Protein AF-A0A6C0IDP5-F1 (afdb_monomer_lite)

Secondary structure (DSSP, 8-state):
-------------HHHHHHHHHHHHHHTTSPPPTTGGGS-HHHHHHHHHHHHT--HHHHHHHHHHHHHHGGG--TTTSHHHHHHHHHHT-

Foldseek 3Di:
DDDDDDDDDDDPPPVVLLVVLVVLVVVLPADDACVLVVDDPVSSVLVSVLSVPDDPVRSVVVNVQCVVQPNNDDPCPDPSSVVVVVVVVD

pLDDT: mean 75.98, std 13.87, range [39.69, 89.12]

Structure (mmCIF, N/CA/C/O backbone):
data_AF-A0A6C0IDP5-F1
#
_entry.id   AF-A0A6C0IDP5-F1
#
loop_
_atom_site.group_PDB
_atom_site.id
_atom_site.type_symbol
_atom_site.label_atom_id
_atom_site.label_alt_id
_atom_site.label_comp_id
_atom_site.label_asym_id
_atom_site.label_entity_id
_atom_site.label_seq_id
_atom_site.pdbx_PDB_ins_code
_atom_site.Cartn_x
_atom_site.Cartn_y
_atom_site.Cartn_z
_atom_site.occupancy
_atom_site.B_iso_or_equiv
_atom_site.auth_seq_id
_atom_site.auth_comp_id
_atom_site.auth_asym_id
_atom_site.auth_atom_id
_atom_site.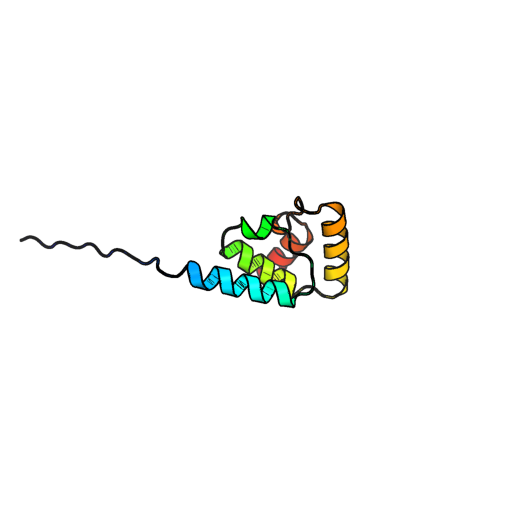pdbx_PDB_model_num
ATOM 1 N N . MET A 1 1 ? -48.895 -14.490 23.807 1.00 58.81 1 MET A N 1
ATOM 2 C CA . MET A 1 1 ? -47.557 -15.116 23.696 1.00 58.81 1 MET A CA 1
ATOM 3 C C . MET A 1 1 ? -47.576 -15.856 22.369 1.00 58.81 1 MET A C 1
ATOM 5 O O . MET A 1 1 ? -48.495 -16.632 22.183 1.00 58.81 1 MET A O 1
ATOM 9 N N . TYR A 1 2 ? -46.803 -15.504 21.345 1.00 39.69 2 TYR A N 1
ATOM 10 C CA . TYR A 1 2 ? -45.346 -15.399 21.309 1.00 39.69 2 TYR A CA 1
ATOM 11 C C . TYR A 1 2 ? -44.879 -14.198 20.468 1.00 39.69 2 TYR A C 1
ATOM 13 O O . TYR A 1 2 ? -45.449 -13.900 19.423 1.00 39.69 2 TYR A O 1
ATOM 21 N N . MET A 1 3 ? -43.844 -13.518 20.959 1.00 55.91 3 MET A N 1
ATOM 22 C CA . MET A 1 3 ? -43.030 -12.552 20.221 1.00 55.91 3 MET A CA 1
ATOM 23 C C . MET A 1 3 ? -42.053 -13.319 19.328 1.0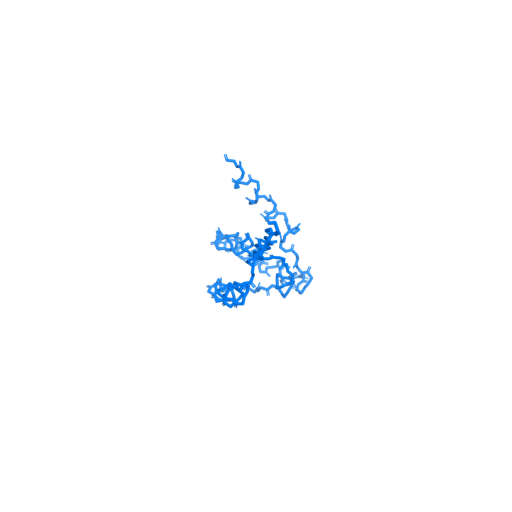0 55.91 3 MET A C 1
ATOM 25 O O . MET A 1 3 ? -41.392 -14.219 19.834 1.00 55.91 3 MET A O 1
ATOM 29 N N . ASN A 1 4 ? -41.903 -12.927 18.060 1.00 49.12 4 ASN A N 1
ATOM 30 C CA . ASN A 1 4 ? -40.789 -13.375 17.223 1.00 49.12 4 ASN A CA 1
ATOM 31 C C . ASN A 1 4 ? -40.015 -12.163 16.702 1.00 49.12 4 ASN A C 1
ATOM 33 O O . ASN A 1 4 ? -40.452 -11.444 15.807 1.00 49.12 4 ASN A O 1
ATOM 37 N N . ASN A 1 5 ? -38.863 -11.966 17.338 1.00 54.03 5 ASN A N 1
ATOM 38 C CA . ASN A 1 5 ? -37.745 -11.132 16.932 1.00 54.03 5 ASN A CA 1
ATOM 39 C C . ASN A 1 5 ? -36.878 -11.912 15.935 1.00 54.03 5 ASN A C 1
ATOM 41 O O . ASN A 1 5 ? -36.448 -13.016 16.263 1.00 54.03 5 ASN A O 1
ATOM 45 N N . THR A 1 6 ? -36.535 -11.323 14.791 1.00 49.44 6 THR A N 1
ATOM 46 C CA . THR A 1 6 ? -35.202 -11.509 14.196 1.00 49.44 6 THR A CA 1
ATOM 47 C C . THR A 1 6 ? -34.863 -10.273 13.366 1.00 49.44 6 THR A C 1
ATOM 49 O O . THR A 1 6 ? -35.212 -10.175 12.193 1.00 49.44 6 THR A O 1
ATOM 52 N N . ASN A 1 7 ? -34.190 -9.313 14.001 1.00 59.25 7 ASN A N 1
ATOM 53 C CA . ASN A 1 7 ? -33.335 -8.365 13.295 1.00 59.25 7 ASN A CA 1
ATOM 54 C C . ASN A 1 7 ? -32.289 -9.173 12.512 1.00 59.25 7 ASN A C 1
ATOM 56 O O . ASN A 1 7 ? -31.537 -9.932 13.124 1.00 59.25 7 ASN A O 1
ATOM 60 N N . ASN A 1 8 ? -32.252 -9.035 11.188 1.00 51.16 8 ASN A N 1
ATOM 61 C CA . ASN A 1 8 ? -31.103 -9.462 10.400 1.00 51.16 8 ASN A CA 1
ATOM 62 C C . ASN A 1 8 ? -30.447 -8.216 9.808 1.00 51.16 8 ASN A C 1
ATOM 64 O O . ASN A 1 8 ? -30.940 -7.619 8.850 1.00 51.16 8 ASN A O 1
ATOM 68 N N . ASP A 1 9 ? -29.386 -7.816 10.499 1.00 49.50 9 ASP A N 1
ATOM 69 C CA . ASP A 1 9 ? -28.372 -6.849 10.121 1.00 49.50 9 ASP A CA 1
ATOM 70 C C . ASP A 1 9 ? -27.903 -7.018 8.664 1.00 49.50 9 ASP A C 1
ATOM 72 O O . ASP A 1 9 ? -27.494 -8.094 8.236 1.00 49.50 9 ASP A O 1
ATOM 76 N N . ASN A 1 10 ? -27.920 -5.894 7.944 1.00 59.78 10 ASN A N 1
ATOM 77 C CA . ASN A 1 10 ? -26.808 -5.375 7.147 1.00 59.78 10 ASN A CA 1
ATOM 78 C C . ASN A 1 10 ? -25.956 -6.383 6.355 1.00 59.78 10 ASN A C 1
ATOM 80 O O . ASN A 1 10 ? -25.017 -6.929 6.927 1.00 59.78 10 ASN A O 1
ATOM 84 N N . ASN A 1 11 ? -26.130 -6.457 5.023 1.00 51.69 11 ASN A N 1
ATOM 85 C CA . ASN A 1 11 ? -24.976 -6.409 4.107 1.00 51.69 11 ASN A CA 1
ATOM 86 C C . ASN A 1 11 ? -25.324 -6.191 2.607 1.00 51.69 11 ASN A C 1
ATOM 88 O O . ASN A 1 11 ? -25.140 -7.091 1.793 1.00 51.69 11 ASN A O 1
ATOM 92 N N . ASP A 1 12 ? -25.786 -5.000 2.212 1.00 48.41 12 ASP A N 1
ATOM 93 C CA . ASP A 1 12 ? -25.869 -4.590 0.789 1.00 48.41 12 ASP A CA 1
ATOM 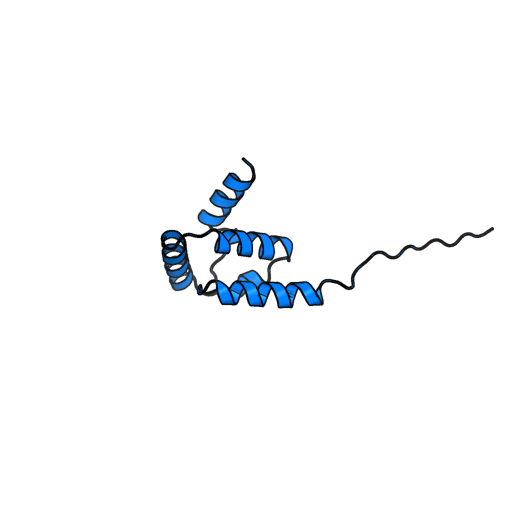94 C C . ASP A 1 12 ? -25.004 -3.341 0.555 1.00 48.41 12 ASP A C 1
ATOM 96 O O . ASP A 1 12 ? -25.490 -2.271 0.214 1.00 48.41 12 ASP A O 1
ATOM 100 N N . ASN A 1 13 ? -23.706 -3.418 0.871 1.00 52.94 13 ASN A N 1
ATOM 101 C CA . ASN A 1 13 ? -22.793 -2.283 0.652 1.00 52.94 13 ASN A CA 1
ATOM 102 C C . ASN A 1 13 ? -21.452 -2.653 -0.009 1.00 52.94 13 ASN A C 1
ATOM 104 O O . ASN A 1 13 ? -20.772 -1.752 -0.497 1.00 52.94 13 ASN A O 1
ATOM 108 N N . ASN A 1 14 ? -21.074 -3.936 -0.096 1.00 52.09 14 AS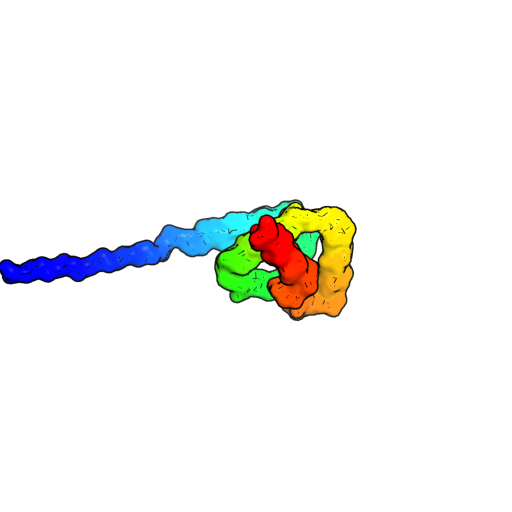N A N 1
ATOM 109 C CA . ASN A 1 14 ? -19.714 -4.313 -0.530 1.00 52.09 14 ASN A CA 1
ATOM 110 C C . ASN A 1 14 ? -19.445 -4.114 -2.036 1.00 52.09 14 ASN A C 1
ATOM 112 O O . ASN A 1 14 ? -18.289 -4.058 -2.447 1.00 52.09 14 ASN A O 1
ATOM 116 N N . ASP A 1 15 ? -20.480 -3.992 -2.875 1.00 51.47 15 ASP A N 1
ATOM 117 C CA . ASP A 1 15 ? -20.303 -3.883 -4.336 1.00 51.47 15 ASP A CA 1
ATOM 118 C C . ASP A 1 15 ? -19.975 -2.442 -4.792 1.00 51.47 15 ASP A C 1
ATOM 120 O O . ASP A 1 15 ? -19.311 -2.213 -5.807 1.00 51.47 15 ASP A O 1
ATOM 124 N N . LYS A 1 16 ? -20.367 -1.429 -4.000 1.00 52.28 16 LYS A N 1
ATOM 125 C CA . LYS A 1 16 ? -20.067 -0.017 -4.302 1.00 52.28 16 LYS A CA 1
ATOM 126 C C . LYS A 1 16 ? -18.642 0.389 -3.935 1.00 52.28 16 LYS A C 1
ATOM 128 O O . LYS A 1 16 ? -18.045 1.186 -4.658 1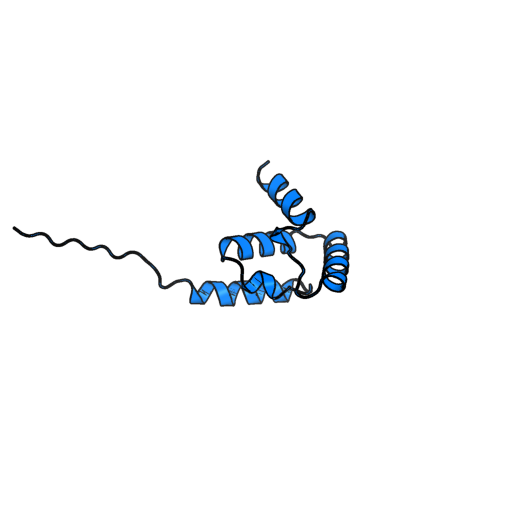.00 52.28 16 LYS A O 1
ATOM 133 N N . THR A 1 17 ? -18.086 -0.123 -2.837 1.00 52.56 17 THR A N 1
ATOM 134 C CA . THR A 1 17 ? -16.761 0.294 -2.349 1.00 52.56 17 THR A CA 1
ATOM 135 C C . THR A 1 17 ? -15.619 -0.230 -3.214 1.00 52.56 17 THR A C 1
ATOM 137 O O . THR A 1 17 ? -14.661 0.506 -3.456 1.00 52.56 17 THR A O 1
ATOM 140 N N . LEU A 1 18 ? -15.726 -1.457 -3.736 1.00 53.62 18 LEU A N 1
ATOM 141 C CA . LEU A 1 18 ? -14.670 -2.076 -4.545 1.00 53.62 18 LEU A CA 1
ATOM 142 C C . LEU A 1 18 ? -14.430 -1.322 -5.868 1.00 53.62 18 LEU A C 1
ATOM 144 O O . LEU A 1 18 ? -13.286 -1.090 -6.262 1.00 53.62 18 LEU A O 1
ATOM 148 N N . ASN A 1 19 ? -15.507 -0.857 -6.511 1.00 56.25 19 ASN A N 1
ATOM 149 C CA . ASN A 1 19 ? -15.432 -0.032 -7.722 1.00 56.25 19 ASN A CA 1
ATOM 150 C C . ASN A 1 19 ? -14.887 1.384 -7.447 1.00 56.25 19 ASN A C 1
ATOM 152 O O . ASN A 1 19 ? -14.230 1.980 -8.304 1.00 56.25 19 ASN A O 1
ATOM 156 N N . MET A 1 20 ? -15.115 1.919 -6.243 1.00 57.75 20 MET A N 1
ATOM 157 C CA . MET A 1 20 ? -14.644 3.250 -5.852 1.00 57.75 20 MET A CA 1
ATOM 158 C C . MET A 1 20 ? -13.130 3.270 -5.589 1.00 57.75 20 MET A C 1
ATOM 160 O O . MET A 1 20 ? -12.435 4.138 -6.109 1.00 57.75 20 MET A O 1
ATOM 164 N N . LEU A 1 21 ? -12.596 2.272 -4.875 1.00 66.75 21 LEU A N 1
ATOM 165 C CA . LEU A 1 21 ? -11.157 2.143 -4.596 1.00 66.75 21 LEU A CA 1
ATOM 166 C C . LEU A 1 21 ? -10.319 1.940 -5.865 1.00 66.75 21 LEU A C 1
ATOM 168 O O . LEU A 1 21 ? -9.248 2.530 -5.986 1.00 66.75 21 LEU A O 1
ATOM 172 N N . SER A 1 22 ? -10.812 1.163 -6.838 1.00 66.44 22 SER A N 1
ATOM 173 C CA . SER A 1 22 ? -10.092 0.947 -8.103 1.00 66.44 22 SER A CA 1
ATOM 174 C C . SER A 1 22 ? -9.826 2.256 -8.854 1.00 66.44 22 SER A C 1
ATOM 176 O O . SER A 1 22 ? -8.772 2.404 -9.463 1.00 66.44 22 SER A O 1
ATOM 178 N N . SER A 1 23 ? -10.752 3.214 -8.777 1.00 70.81 23 SER A N 1
ATOM 179 C CA . SER A 1 23 ? -10.628 4.511 -9.453 1.00 70.81 23 SER A CA 1
ATOM 180 C C . SER A 1 23 ? -9.593 5.428 -8.791 1.00 70.81 23 SER A C 1
ATOM 182 O O . SER A 1 23 ? -8.950 6.226 -9.471 1.00 70.81 23 SER A O 1
ATOM 184 N N . GLU A 1 24 ? -9.411 5.316 -7.473 1.00 75.94 24 GLU A N 1
ATOM 185 C CA . GLU A 1 24 ? -8.412 6.094 -6.730 1.00 75.94 24 GLU A CA 1
ATOM 186 C C . GLU A 1 24 ? -6.995 5.564 -6.976 1.00 75.94 24 GLU A C 1
ATOM 188 O O . GLU A 1 24 ? -6.059 6.341 -7.158 1.00 75.94 24 GLU A O 1
ATOM 193 N N . PHE A 1 25 ? -6.841 4.242 -7.085 1.00 73.94 25 PHE A N 1
ATOM 194 C CA . PHE A 1 25 ? -5.563 3.622 -7.429 1.00 73.94 25 PHE A CA 1
ATOM 195 C C . PHE A 1 25 ? -5.043 4.045 -8.812 1.00 73.94 25 PHE A C 1
ATOM 197 O O . PHE A 1 25 ? -3.851 4.318 -8.956 1.00 73.94 25 PHE A O 1
ATOM 204 N N . ASP A 1 26 ? -5.922 4.168 -9.810 1.00 72.44 26 ASP A N 1
ATOM 205 C CA . ASP A 1 26 ? -5.557 4.625 -11.160 1.00 72.44 26 ASP A CA 1
ATOM 206 C C . ASP A 1 26 ? -5.038 6.077 -11.183 1.00 72.44 26 ASP A C 1
ATOM 208 O O . ASP A 1 26 ? -4.167 6.423 -11.985 1.00 72.44 26 ASP A O 1
ATOM 212 N N . LYS A 1 27 ? -5.494 6.935 -10.258 1.00 77.06 27 LYS A N 1
ATOM 213 C CA . LYS A 1 27 ? -5.023 8.331 -10.155 1.00 77.06 27 LYS A CA 1
ATOM 214 C C . LYS A 1 27 ? -3.589 8.447 -9.643 1.00 77.06 27 LYS A C 1
ATOM 216 O O . LYS A 1 27 ? -2.929 9.451 -9.905 1.00 77.06 27 LYS A O 1
ATOM 221 N N . LEU A 1 28 ? -3.092 7.442 -8.922 1.00 73.25 28 LEU A N 1
ATOM 222 C CA . LEU A 1 28 ? -1.795 7.513 -8.250 1.00 73.25 28 LEU A CA 1
ATOM 223 C C . LEU A 1 28 ? -0.595 7.399 -9.205 1.00 73.25 28 LEU A C 1
ATOM 225 O O . 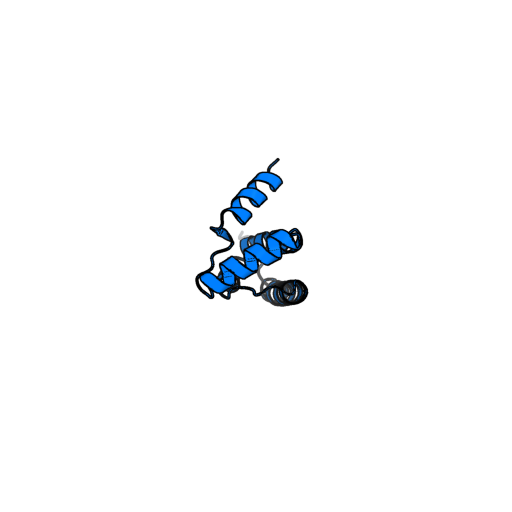LEU A 1 28 ? 0.530 7.657 -8.774 1.00 73.25 28 LEU A O 1
ATOM 229 N N . MET A 1 29 ? -0.809 7.051 -10.483 1.00 76.50 29 MET A N 1
ATOM 230 C CA . MET A 1 29 ? 0.247 6.846 -11.493 1.00 76.50 29 MET A CA 1
ATOM 231 C C . MET A 1 29 ? 1.369 5.889 -11.033 1.00 76.50 29 MET A C 1
ATOM 233 O O . MET A 1 29 ? 2.517 5.991 -11.471 1.00 76.50 29 MET A O 1
ATOM 237 N N . ILE A 1 30 ? 1.053 4.944 -10.145 1.00 78.69 30 ILE A N 1
ATOM 238 C CA . ILE A 1 30 ? 1.984 3.926 -9.646 1.00 78.69 30 ILE A CA 1
ATOM 239 C C . ILE A 1 30 ? 1.443 2.526 -9.939 1.00 78.69 30 ILE A C 1
ATOM 241 O O . ILE A 1 30 ? 0.230 2.320 -9.925 1.00 78.69 30 ILE A O 1
ATOM 245 N N . PRO A 1 31 ? 2.322 1.544 -10.197 1.00 78.75 31 PRO A N 1
ATOM 246 C CA . PRO A 1 31 ? 1.881 0.184 -10.457 1.00 78.75 31 PRO A CA 1
ATOM 247 C C . PRO A 1 31 ? 1.362 -0.468 -9.173 1.00 78.75 31 PRO A C 1
ATOM 249 O O . PRO A 1 31 ? 2.053 -0.519 -8.153 1.00 78.75 31 PRO A O 1
ATOM 252 N N . ILE A 1 32 ? 0.140 -0.985 -9.222 1.00 80.00 32 ILE A N 1
ATOM 253 C CA . ILE A 1 32 ? -0.513 -1.606 -8.074 1.00 80.00 32 ILE A CA 1
ATOM 254 C C . ILE A 1 32 ? -0.451 -3.134 -8.206 1.00 80.00 32 ILE A C 1
ATOM 256 O O . ILE A 1 32 ? -0.970 -3.669 -9.185 1.00 80.00 32 ILE A O 1
ATOM 260 N N . PRO A 1 33 ? 0.162 -3.866 -7.255 1.00 80.25 33 PRO A N 1
ATOM 261 C CA . PRO A 1 33 ? 0.164 -5.322 -7.288 1.00 80.25 33 PRO A CA 1
ATOM 262 C C . PRO A 1 33 ? -1.246 -5.890 -7.117 1.00 80.25 33 PRO A C 1
ATOM 264 O O . PRO A 1 33 ? -1.973 -5.511 -6.197 1.00 80.25 33 PRO A O 1
ATOM 267 N N . ASP A 1 34 ? -1.589 -6.901 -7.922 1.00 79.44 34 ASP A N 1
ATOM 268 C CA . ASP A 1 34 ? -2.849 -7.653 -7.805 1.00 79.44 34 ASP A CA 1
ATOM 269 C C . ASP A 1 34 ? -3.050 -8.292 -6.428 1.00 79.44 34 ASP A C 1
ATOM 271 O O . ASP A 1 34 ? -4.171 -8.620 -6.043 1.00 79.44 34 ASP A O 1
ATOM 275 N N . LEU A 1 35 ? -1.973 -8.450 -5.655 1.00 82.31 35 LEU A N 1
ATOM 276 C CA . LEU A 1 35 ? -2.052 -8.911 -4.277 1.00 82.31 35 LEU A CA 1
ATOM 277 C C . LEU A 1 35 ? -2.922 -7.990 -3.407 1.00 82.31 35 LEU A C 1
ATOM 279 O O . LEU A 1 35 ? -3.615 -8.498 -2.531 1.00 82.31 35 LEU A O 1
ATOM 283 N N . ILE A 1 36 ? -2.949 -6.674 -3.668 1.00 81.62 36 ILE A N 1
ATOM 284 C CA . ILE A 1 36 ? -3.789 -5.742 -2.897 1.00 81.62 36 ILE A CA 1
ATOM 285 C C . ILE A 1 36 ? -5.270 -6.058 -3.075 1.00 81.62 36 ILE A C 1
ATOM 287 O O . ILE A 1 36 ? -6.020 -6.024 -2.106 1.00 81.62 36 ILE A O 1
ATOM 291 N N . ARG A 1 37 ? -5.681 -6.451 -4.286 1.00 79.06 37 ARG A N 1
ATOM 292 C CA . ARG A 1 37 ? -7.074 -6.817 -4.591 1.00 79.06 37 ARG A CA 1
ATOM 293 C C . ARG A 1 37 ? -7.556 -8.027 -3.788 1.00 79.06 37 ARG A C 1
ATOM 295 O O . ARG A 1 37 ? -8.755 -8.236 -3.663 1.00 79.06 37 ARG A O 1
ATOM 302 N N . LYS A 1 38 ? -6.627 -8.832 -3.256 1.00 84.50 38 LYS A N 1
ATOM 303 C CA . LYS A 1 38 ? -6.921 -9.997 -2.409 1.00 84.50 38 LYS A CA 1
ATOM 304 C C . LYS A 1 38 ? -7.001 -9.656 -0.919 1.00 84.50 38 LYS A C 1
ATOM 306 O O . LYS A 1 38 ? -7.346 -10.533 -0.131 1.00 84.50 38 LYS A O 1
ATOM 311 N N . TYR A 1 39 ? -6.645 -8.437 -0.515 1.00 83.81 39 TYR A N 1
ATOM 312 C CA . TYR A 1 39 ? -6.729 -8.021 0.882 1.00 83.81 39 TYR A CA 1
ATOM 313 C C . TYR A 1 39 ? -8.155 -7.630 1.282 1.00 83.81 39 TYR A C 1
ATOM 315 O O . TYR A 1 39 ? -8.933 -7.215 0.423 1.00 83.81 39 TYR A O 1
ATOM 323 N N . PRO A 1 40 ? -8.512 -7.739 2.575 1.00 85.81 40 PRO A N 1
ATOM 324 C CA . PRO A 1 40 ? -9.759 -7.187 3.098 1.00 85.81 40 PRO A CA 1
ATOM 325 C C . PRO A 1 40 ? -9.842 -5.670 2.870 1.00 85.81 40 PRO A C 1
ATOM 327 O O . PRO A 1 40 ? -8.816 -4.988 2.819 1.00 85.81 40 PRO A O 1
ATOM 330 N N . GLU A 1 41 ? -11.061 -5.137 2.763 1.00 81.50 41 GLU A N 1
ATOM 331 C CA . GLU A 1 41 ? -11.314 -3.720 2.452 1.00 81.50 41 GLU A CA 1
ATOM 332 C C . GLU A 1 41 ? -10.587 -2.751 3.390 1.00 81.50 41 GLU A C 1
ATOM 334 O O . GLU A 1 41 ? -10.049 -1.749 2.922 1.00 81.50 41 GLU A O 1
ATOM 339 N N . ASP A 1 42 ? -10.516 -3.053 4.688 1.00 84.56 42 ASP A N 1
ATOM 340 C CA . ASP A 1 42 ? -9.799 -2.219 5.658 1.00 84.56 42 ASP A CA 1
ATOM 341 C C . ASP A 1 42 ? -8.323 -2.057 5.280 1.00 84.56 42 ASP A C 1
ATOM 343 O O . ASP A 1 42 ? -7.802 -0.945 5.247 1.00 84.56 42 ASP A O 1
ATOM 347 N N . GLN A 1 43 ? -7.668 -3.153 4.889 1.00 87.06 43 GLN A N 1
ATOM 348 C CA . GLN A 1 43 ? -6.274 -3.121 4.449 1.00 87.06 43 GLN A CA 1
ATOM 349 C C . GLN A 1 43 ? -6.119 -2.401 3.113 1.00 87.06 43 GLN A C 1
ATOM 351 O O . GLN A 1 43 ? -5.143 -1.682 2.924 1.00 87.06 43 GLN A O 1
ATOM 356 N N . GLN A 1 44 ? -7.060 -2.571 2.181 1.00 86.25 44 GLN A N 1
ATOM 357 C CA . GLN A 1 44 ? -7.015 -1.848 0.909 1.00 86.25 44 GLN A CA 1
ATOM 358 C C . GLN A 1 44 ? -7.108 -0.335 1.125 1.00 86.25 44 GLN A C 1
ATOM 360 O O . GLN A 1 44 ? -6.344 0.404 0.510 1.00 86.25 44 GLN A O 1
ATOM 365 N N . LYS A 1 45 ? -7.986 0.116 2.030 1.00 86.00 45 LYS A N 1
ATOM 366 C CA . LYS A 1 45 ? -8.117 1.529 2.412 1.00 86.00 45 LYS A CA 1
ATOM 367 C C . LYS A 1 45 ? -6.850 2.057 3.078 1.00 86.00 45 LYS A C 1
ATOM 369 O O . LYS A 1 45 ? -6.368 3.111 2.682 1.00 86.00 45 LYS A O 1
ATOM 374 N N . GLU A 1 46 ? -6.282 1.317 4.033 1.00 88.31 46 GLU A N 1
ATOM 375 C CA . GLU A 1 46 ? -5.010 1.696 4.666 1.00 88.31 46 GLU A CA 1
ATOM 376 C C . GLU A 1 46 ? -3.881 1.812 3.632 1.00 88.31 46 GLU A C 1
ATOM 378 O O . GLU A 1 46 ? -3.074 2.736 3.685 1.00 88.31 46 GLU A O 1
ATOM 383 N N . ILE A 1 47 ? -3.814 0.879 2.677 1.00 87.44 47 ILE A N 1
ATOM 384 C CA . ILE A 1 47 ? -2.792 0.906 1.631 1.00 87.44 47 ILE A CA 1
ATOM 385 C C . ILE A 1 47 ? -3.029 2.069 0.666 1.00 87.44 47 ILE A C 1
ATOM 387 O O . ILE A 1 47 ? -2.064 2.731 0.302 1.00 87.44 47 ILE A O 1
ATOM 391 N N . LEU A 1 48 ? -4.273 2.338 0.261 1.00 86.56 48 LEU A N 1
ATOM 392 C CA . LEU A 1 48 ? -4.589 3.489 -0.584 1.00 86.56 48 LEU A CA 1
ATOM 393 C C . LEU A 1 48 ? -4.116 4.785 0.081 1.00 86.56 48 LEU A C 1
ATOM 395 O O . LEU A 1 48 ? -3.350 5.530 -0.519 1.00 86.56 48 LEU A O 1
ATOM 399 N N . GLU A 1 49 ? -4.488 4.992 1.342 1.00 87.56 49 GLU A N 1
ATOM 400 C CA . GLU A 1 49 ? -4.121 6.187 2.100 1.00 87.56 49 GLU A CA 1
ATOM 401 C C . GLU A 1 49 ? -2.599 6.316 2.268 1.00 87.56 49 GLU A C 1
ATOM 403 O O . GLU A 1 49 ? -2.038 7.400 2.103 1.00 87.56 49 GLU A O 1
ATOM 408 N N . TYR A 1 50 ? -1.907 5.203 2.530 1.00 88.69 50 TYR A N 1
ATOM 409 C CA . TYR A 1 50 ? -0.447 5.171 2.543 1.00 88.69 50 TYR A CA 1
ATOM 410 C C . TYR A 1 50 ? 0.140 5.632 1.206 1.00 88.69 50 TYR A C 1
ATOM 412 O O . TYR A 1 50 ? 1.031 6.479 1.189 1.00 88.69 50 TYR A O 1
ATOM 420 N N . LEU A 1 51 ? -0.358 5.090 0.089 1.00 86.44 51 LEU A N 1
ATOM 421 C CA . LEU A 1 51 ? 0.127 5.401 -1.255 1.00 86.44 51 LEU A CA 1
ATOM 422 C C . LEU A 1 51 ? -0.186 6.844 -1.680 1.00 86.44 51 LEU A C 1
ATOM 424 O O . LEU A 1 51 ? 0.625 7.455 -2.379 1.00 86.44 51 LEU A O 1
ATOM 428 N N . GLU A 1 52 ? -1.316 7.399 -1.238 1.00 86.50 52 GLU A N 1
ATOM 429 C CA . GLU A 1 52 ? -1.673 8.811 -1.419 1.00 86.50 52 GLU A CA 1
ATOM 430 C C . GLU A 1 52 ? -0.715 9.749 -0.679 1.00 86.50 52 GLU A C 1
ATOM 432 O O . GLU A 1 52 ? -0.356 10.801 -1.207 1.00 86.50 52 GLU A O 1
ATOM 437 N N . GLN A 1 53 ? -0.247 9.353 0.507 1.00 85.12 53 GLN A N 1
ATOM 438 C CA . GLN A 1 53 ? 0.709 10.129 1.299 1.00 85.12 53 GLN A CA 1
ATOM 439 C C . GLN A 1 53 ? 2.165 9.987 0.834 1.00 85.12 53 GLN A C 1
ATOM 441 O O . GLN A 1 53 ? 3.039 10.682 1.352 1.00 85.12 53 GLN A O 1
ATOM 446 N N . LEU A 1 54 ? 2.461 9.107 -0.130 1.00 84.31 54 LEU A N 1
ATOM 447 C CA . LEU A 1 54 ? 3.826 8.943 -0.623 1.00 84.31 54 LEU A CA 1
ATOM 448 C C . LEU A 1 54 ? 4.282 10.141 -1.465 1.00 84.31 54 LEU A C 1
ATOM 450 O O . LEU A 1 54 ? 3.741 10.422 -2.538 1.00 84.31 54 LEU A O 1
ATOM 454 N N . ASP A 1 55 ? 5.387 10.757 -1.051 1.00 84.69 55 ASP A N 1
ATOM 455 C CA . ASP A 1 55 ? 6.132 11.707 -1.878 1.00 84.69 55 ASP A CA 1
ATOM 456 C C . ASP A 1 55 ? 6.752 11.047 -3.118 1.00 84.69 55 ASP A C 1
ATOM 458 O O . ASP A 1 55 ? 6.949 9.830 -3.187 1.00 84.69 55 ASP A O 1
ATOM 462 N N . GLU A 1 56 ? 7.171 11.865 -4.086 1.00 85.00 56 GLU A N 1
ATOM 463 C CA . GLU A 1 56 ? 7.838 11.403 -5.311 1.00 85.00 56 GLU A CA 1
ATOM 464 C C . GLU A 1 56 ? 9.051 10.495 -5.044 1.00 85.00 56 GLU A C 1
ATOM 466 O O . GLU A 1 56 ? 9.295 9.543 -5.789 1.00 85.00 56 GLU A O 1
ATOM 471 N N . HIS A 1 57 ? 9.802 10.752 -3.967 1.00 84.88 57 HIS A N 1
ATOM 472 C CA . HIS A 1 57 ? 10.932 9.913 -3.563 1.00 84.88 57 HIS A CA 1
ATOM 473 C C . HIS A 1 57 ? 10.473 8.508 -3.144 1.00 84.88 57 HIS A C 1
ATOM 475 O O . HIS A 1 57 ? 11.002 7.505 -3.624 1.00 84.88 57 HIS A O 1
ATOM 481 N N . HIS A 1 58 ? 9.439 8.423 -2.306 1.00 85.25 58 HIS A N 1
ATOM 482 C CA . HIS A 1 58 ? 8.875 7.150 -1.871 1.00 85.25 58 HIS A CA 1
ATOM 483 C C . HIS A 1 58 ? 8.207 6.398 -3.023 1.00 85.25 58 HIS A C 1
ATOM 485 O O . HIS A 1 58 ? 8.384 5.187 -3.134 1.00 85.25 58 HIS A O 1
ATOM 491 N N . LYS A 1 59 ? 7.529 7.106 -3.936 1.00 87.00 59 LYS A N 1
ATOM 492 C CA . LYS A 1 59 ? 6.958 6.526 -5.162 1.00 87.00 59 LYS A CA 1
ATOM 493 C C . LYS A 1 59 ? 8.030 5.904 -6.060 1.00 87.00 59 LYS A C 1
ATOM 495 O O . LYS A 1 59 ? 7.821 4.815 -6.595 1.00 87.00 59 LYS A O 1
ATOM 500 N N . LYS A 1 60 ? 9.204 6.535 -6.194 1.00 87.44 60 LYS A N 1
ATOM 501 C CA . LYS A 1 60 ? 10.345 5.958 -6.931 1.00 87.44 60 LYS A CA 1
ATOM 502 C C . LYS A 1 60 ? 10.859 4.681 -6.272 1.00 87.44 60 LYS A C 1
ATOM 504 O O . LYS A 1 60 ? 10.996 3.669 -6.953 1.00 87.44 60 LYS A O 1
ATOM 509 N N . THR A 1 61 ? 11.087 4.702 -4.960 1.00 86.00 61 THR A N 1
ATOM 510 C CA . THR A 1 61 ? 11.535 3.517 -4.208 1.00 86.00 61 THR A CA 1
ATOM 511 C C . THR A 1 61 ? 10.517 2.384 -4.286 1.00 86.00 61 THR A C 1
ATOM 513 O O . THR A 1 61 ? 10.883 1.237 -4.534 1.00 86.00 61 THR A O 1
ATOM 516 N N . TYR A 1 62 ? 9.233 2.715 -4.152 1.00 86.44 62 TYR A N 1
ATOM 517 C CA . TYR A 1 62 ? 8.126 1.788 -4.340 1.00 86.44 62 TYR A CA 1
ATOM 518 C C . TYR A 1 62 ? 8.174 1.150 -5.731 1.00 86.44 62 TYR A C 1
ATOM 520 O O . TYR A 1 62 ? 8.107 -0.070 -5.842 1.00 86.44 62 TYR A O 1
ATOM 528 N N . LYS A 1 63 ? 8.354 1.951 -6.790 1.00 86.94 63 LYS A N 1
ATOM 529 C CA . LYS A 1 63 ? 8.433 1.444 -8.163 1.00 86.94 63 LYS A CA 1
ATOM 530 C C . LYS A 1 63 ? 9.617 0.496 -8.352 1.00 86.94 63 LYS A C 1
ATOM 532 O O . LYS A 1 63 ? 9.450 -0.514 -9.016 1.00 86.94 63 LYS A O 1
ATOM 537 N N . ILE A 1 64 ? 10.775 0.782 -7.755 1.00 87.44 64 ILE A N 1
ATOM 538 C CA . ILE A 1 64 ? 11.953 -0.103 -7.805 1.00 87.44 64 ILE A CA 1
ATOM 539 C C . ILE A 1 64 ? 11.666 -1.428 -7.086 1.00 87.44 64 ILE A C 1
ATOM 541 O O . ILE A 1 64 ? 11.957 -2.497 -7.616 1.00 87.44 64 ILE A O 1
ATOM 545 N N . ALA A 1 65 ? 11.061 -1.376 -5.897 1.00 86.25 65 ALA A N 1
ATOM 546 C CA . ALA A 1 65 ? 10.682 -2.578 -5.157 1.00 86.25 65 ALA A CA 1
ATOM 547 C C . ALA A 1 65 ? 9.627 -3.404 -5.909 1.00 86.25 65 ALA A C 1
ATOM 549 O O . ALA A 1 65 ? 9.727 -4.629 -5.961 1.00 86.25 65 ALA A O 1
ATOM 550 N N . PHE A 1 66 ? 8.647 -2.738 -6.522 1.00 85.81 66 PHE A N 1
ATOM 551 C CA . PHE A 1 66 ? 7.637 -3.370 -7.361 1.00 85.81 66 PHE A CA 1
ATOM 552 C C . PHE A 1 66 ? 8.246 -3.972 -8.629 1.00 85.81 66 PHE A C 1
ATOM 554 O O . PHE A 1 66 ? 7.897 -5.085 -8.978 1.00 85.81 66 PHE A O 1
ATOM 561 N N . ASP A 1 67 ? 9.169 -3.294 -9.302 1.00 86.38 67 ASP A N 1
ATOM 562 C CA . ASP A 1 67 ? 9.859 -3.834 -10.480 1.00 86.38 67 ASP A CA 1
ATOM 563 C C . ASP A 1 67 ? 10.664 -5.098 -10.124 1.00 86.38 67 ASP A C 1
ATOM 565 O O . ASP A 1 67 ? 10.651 -6.083 -10.856 1.00 86.38 67 ASP A O 1
ATOM 569 N N . HIS A 1 68 ? 11.271 -5.117 -8.932 1.00 88.00 68 HIS A N 1
ATOM 570 C CA . HIS A 1 68 ? 12.041 -6.259 -8.444 1.00 88.00 68 HIS A CA 1
ATOM 571 C C . HIS A 1 68 ? 11.177 -7.446 -7.975 1.00 88.00 68 HIS A C 1
ATOM 573 O O . HIS A 1 68 ? 11.573 -8.599 -8.130 1.00 88.00 68 HIS A O 1
ATOM 579 N N . LEU A 1 69 ? 10.014 -7.184 -7.366 1.00 84.88 69 LEU A N 1
ATOM 580 C CA . LEU A 1 69 ? 9.173 -8.206 -6.718 1.00 84.88 69 LEU A CA 1
ATOM 581 C C . LEU A 1 69 ? 7.880 -8.525 -7.489 1.00 84.88 69 LEU A C 1
ATOM 583 O O . LEU A 1 69 ? 7.244 -9.550 -7.234 1.00 84.88 69 LEU A O 1
ATOM 587 N N . GLY A 1 70 ? 7.487 -7.666 -8.424 1.00 81.25 70 GLY A N 1
ATOM 588 C CA . GLY A 1 70 ? 6.312 -7.772 -9.282 1.00 81.25 70 GLY A CA 1
ATOM 589 C C . GLY A 1 70 ? 5.035 -8.122 -8.521 1.00 81.25 70 GLY A C 1
ATOM 590 O O . GLY A 1 70 ? 4.668 -7.501 -7.522 1.00 81.25 70 GLY A O 1
ATOM 591 N N . SER A 1 71 ? 4.374 -9.188 -8.973 1.00 76.25 71 SER A N 1
ATOM 592 C CA . SER A 1 71 ? 3.145 -9.729 -8.376 1.00 76.25 71 SER A CA 1
ATOM 593 C C . SER A 1 71 ? 3.314 -10.265 -6.950 1.00 76.25 71 SER A C 1
ATOM 595 O O . SER A 1 71 ? 2.322 -10.457 -6.249 1.00 76.25 71 SER A O 1
ATOM 597 N N . SER A 1 72 ? 4.549 -10.525 -6.516 1.00 81.88 72 SER A N 1
ATOM 598 C CA . SER A 1 72 ? 4.864 -10.991 -5.160 1.00 81.88 72 SER A CA 1
ATOM 599 C C . SER A 1 72 ? 5.104 -9.837 -4.187 1.00 81.88 72 SER A C 1
ATOM 601 O O . SER A 1 72 ? 5.351 -10.072 -3.001 1.00 81.88 72 SER A O 1
ATOM 603 N N . PHE A 1 73 ? 5.043 -8.587 -4.657 1.00 85.12 73 PHE A N 1
ATOM 604 C CA . PHE A 1 73 ? 5.258 -7.438 -3.799 1.00 85.12 73 PHE A CA 1
ATOM 605 C C . PHE A 1 73 ? 4.131 -7.285 -2.775 1.00 85.12 73 PHE A C 1
ATOM 607 O O . PHE A 1 73 ? 2.960 -7.104 -3.110 1.00 85.12 73 PHE A O 1
ATOM 614 N N . ASN A 1 74 ? 4.502 -7.339 -1.497 1.00 86.31 74 ASN A N 1
ATOM 615 C CA . ASN A 1 74 ? 3.573 -7.229 -0.386 1.00 86.31 74 ASN A CA 1
ATOM 616 C C . ASN A 1 74 ? 3.770 -5.900 0.350 1.00 86.31 74 ASN A C 1
ATOM 618 O O . ASN A 1 74 ? 4.610 -5.796 1.244 1.00 86.31 74 ASN A O 1
ATOM 622 N N . ILE A 1 75 ? 2.955 -4.903 -0.004 1.00 86.25 75 ILE A N 1
ATOM 623 C CA . ILE A 1 75 ? 2.995 -3.566 0.609 1.00 86.25 75 ILE A CA 1
ATOM 624 C C . ILE A 1 75 ? 2.721 -3.646 2.107 1.00 86.25 75 ILE A C 1
ATOM 626 O O . ILE A 1 75 ? 3.476 -3.083 2.890 1.00 86.25 75 ILE A O 1
ATOM 630 N N . TYR A 1 76 ? 1.717 -4.420 2.521 1.00 85.25 76 TYR A N 1
ATOM 631 C CA . TYR A 1 76 ? 1.340 -4.558 3.929 1.00 85.25 76 TYR A CA 1
ATOM 632 C C . TYR A 1 76 ? 2.483 -5.108 4.806 1.00 85.25 76 TYR A C 1
ATOM 634 O O . TYR A 1 76 ? 2.611 -4.767 5.981 1.00 85.25 76 TYR A O 1
ATOM 642 N N . LYS A 1 77 ? 3.355 -5.953 4.239 1.00 85.56 77 LYS A N 1
ATOM 643 C CA . LYS A 1 77 ? 4.542 -6.492 4.926 1.00 85.56 77 LYS A CA 1
ATOM 644 C C . LYS A 1 77 ? 5.803 -5.644 4.752 1.00 85.56 77 LYS A C 1
ATOM 646 O O . LYS A 1 77 ? 6.790 -5.926 5.439 1.00 85.56 77 LYS A O 1
ATOM 651 N N . SER A 1 78 ? 5.781 -4.644 3.873 1.00 85.50 78 SER A N 1
ATOM 652 C CA . SER A 1 78 ? 6.921 -3.764 3.611 1.00 85.50 78 SER A CA 1
ATOM 653 C C . SER A 1 78 ? 7.277 -2.919 4.837 1.00 85.50 78 SER A C 1
ATOM 655 O O . SER A 1 78 ? 6.424 -2.608 5.670 1.00 85.50 78 SER A O 1
ATOM 657 N N . ASN A 1 79 ? 8.553 -2.545 4.950 1.00 85.81 79 ASN A N 1
ATOM 658 C CA . ASN A 1 79 ? 9.010 -1.696 6.052 1.00 85.81 79 ASN A CA 1
ATOM 659 C C . ASN A 1 79 ? 8.365 -0.306 5.981 1.00 85.81 79 ASN A C 1
ATOM 661 O O . ASN A 1 79 ? 7.825 0.142 6.985 1.00 85.81 79 ASN A O 1
ATOM 665 N N . GLY A 1 80 ? 8.278 0.289 4.786 1.00 85.69 80 GLY A N 1
ATOM 666 C CA . GLY A 1 80 ? 7.671 1.610 4.602 1.00 85.69 80 GLY A CA 1
ATOM 667 C C . GLY A 1 80 ? 6.218 1.695 5.087 1.00 85.69 80 GLY A C 1
ATOM 668 O O . GLY A 1 80 ? 5.860 2.657 5.761 1.00 85.69 80 GLY A O 1
ATOM 669 N N . PHE A 1 81 ? 5.394 0.672 4.830 1.00 88.38 81 PHE A N 1
ATOM 670 C CA . PHE A 1 81 ? 4.015 0.640 5.333 1.00 88.38 81 PHE A CA 1
ATOM 671 C C . PHE A 1 81 ? 3.951 0.473 6.858 1.00 88.38 81 PHE A C 1
ATOM 673 O O . PHE A 1 81 ? 3.147 1.120 7.522 1.00 88.38 81 PHE A O 1
ATOM 680 N N . LYS A 1 82 ? 4.810 -0.373 7.443 1.00 88.62 82 LYS A N 1
ATOM 681 C CA . LYS A 1 82 ? 4.880 -0.549 8.905 1.00 88.62 82 LYS A CA 1
ATOM 682 C C . LYS A 1 82 ? 5.343 0.718 9.617 1.00 88.62 82 LYS A C 1
ATOM 684 O O . LYS A 1 82 ? 4.876 0.996 10.718 1.00 88.62 82 LYS A O 1
ATOM 689 N N . GLU A 1 83 ? 6.282 1.449 9.028 1.00 88.88 83 GLU A N 1
ATOM 690 C CA . GLU A 1 83 ? 6.754 2.734 9.546 1.00 88.88 83 GLU A CA 1
ATOM 691 C C . GLU A 1 83 ? 5.640 3.778 9.483 1.00 88.88 83 GLU A C 1
ATOM 693 O O . GLU A 1 83 ? 5.333 4.403 10.493 1.00 88.88 83 GLU A O 1
ATOM 698 N N . TRP A 1 84 ? 4.947 3.884 8.350 1.00 89.12 84 TRP A N 1
ATOM 699 C CA . TRP A 1 84 ? 3.779 4.754 8.215 1.00 89.12 84 TRP A CA 1
ATOM 700 C C . TRP A 1 84 ? 2.645 4.399 9.189 1.00 89.12 84 TRP A C 1
ATOM 702 O O . TRP A 1 84 ? 2.061 5.259 9.841 1.00 89.12 84 TRP A O 1
ATOM 712 N N . LYS A 1 85 ? 2.361 3.110 9.384 1.00 86.88 85 LYS A N 1
ATOM 713 C CA . LYS A 1 85 ? 1.340 2.687 10.349 1.00 86.88 85 LYS A CA 1
ATOM 714 C C . LYS A 1 85 ? 1.701 3.105 11.778 1.00 86.88 85 LYS A C 1
ATOM 716 O O . LYS A 1 85 ? 0.815 3.413 12.567 1.00 86.88 85 LYS A O 1
ATOM 721 N N . GLN A 1 86 ? 2.993 3.163 12.107 1.00 86.38 86 GLN A N 1
ATOM 722 C CA . GLN A 1 86 ? 3.462 3.685 13.392 1.00 86.38 86 GLN A CA 1
ATOM 723 C C . GLN A 1 86 ? 3.334 5.209 13.496 1.00 86.38 86 GLN A C 1
ATOM 725 O O . GLN A 1 86 ? 3.067 5.699 14.591 1.00 86.38 86 GLN A O 1
ATOM 730 N N . THR A 1 87 ? 3.483 5.967 12.401 1.00 84.19 87 THR A N 1
ATOM 731 C CA . THR A 1 87 ? 3.278 7.427 12.435 1.00 84.19 87 THR A CA 1
ATOM 732 C C . THR A 1 87 ? 1.813 7.793 12.651 1.00 84.19 87 THR A C 1
ATOM 734 O O . THR A 1 87 ? 1.545 8.765 13.344 1.00 84.19 87 THR A O 1
ATOM 737 N N . LYS A 1 88 ? 0.867 6.989 12.147 1.00 78.19 88 LYS A N 1
ATOM 738 C CA . LYS A 1 88 ? -0.578 7.176 12.371 1.00 78.19 88 LYS A CA 1
ATOM 739 C C . LYS A 1 88 ? -1.051 6.969 13.813 1.00 78.19 88 LYS A C 1
ATOM 741 O O . LYS A 1 88 ? -2.110 7.470 14.173 1.00 78.19 88 LYS A O 1
ATOM 746 N N . ILE A 1 89 ? -0.318 6.193 14.612 1.00 70.69 89 ILE A N 1
ATOM 747 C CA . ILE A 1 89 ? -0.685 5.871 16.005 1.00 70.69 89 ILE A CA 1
ATOM 748 C C . ILE A 1 89 ? -0.196 6.958 16.984 1.00 70.69 89 ILE A C 1
ATOM 750 O O . ILE A 1 89 ? -0.583 6.953 18.152 1.00 70.69 89 ILE A O 1
ATOM 754 N N . LYS A 1 90 ? 0.663 7.870 16.524 1.00 49.78 90 LYS A N 1
ATOM 755 C CA . LYS A 1 90 ? 1.336 8.877 17.346 1.00 49.78 90 LYS A CA 1
ATOM 756 C C . LYS A 1 90 ? 0.567 10.191 17.395 1.00 49.78 90 LYS A C 1
ATOM 758 O O . LYS A 1 90 ? 0.574 10.796 18.488 1.00 49.78 90 LYS A O 1
#

Sequence (90 aa):
MYMNNTNNDNNDNNDKTLNMLSSEFDKLMIPIPDLIRKYPEDQQKEILEYLEQLDEHHKKTYKIAFDHLGSSFNIYKSNGFKEWKQTKIK

Organism: NCBI:txid1070528

Radius of gyration: 17.86 Å; chains: 1; bounding box: 60×27×35 Å